Protein AF-A0A7S9H1R2-F1 (afdb_monomer_lite)

Secondary structure (DSSP, 8-state):
---HHHHHHHHHHHHHTT--SSHHHHHHHHHTT--HHHHHHHHHHHTT--HHHHHHHHHHSGGGHHHHHHHHHHHHHHHHHHHTT--

Structure (mmCIF, N/CA/C/O backbone):
data_AF-A0A7S9H1R2-F1
#
_entry.id   AF-A0A7S9H1R2-F1
#
loop_
_atom_site.group_PDB
_atom_site.id
_atom_site.type_symbol
_atom_site.label_atom_id
_atom_site.label_alt_id
_atom_site.label_comp_id
_atom_site.label_asym_id
_atom_site.label_entity_id
_atom_site.label_seq_id
_atom_site.pdbx_PDB_ins_code
_atom_site.Cartn_x
_atom_site.Cartn_y
_atom_site.Cartn_z
_atom_site.occupancy
_atom_site.B_iso_or_equiv
_atom_site.auth_seq_id
_atom_site.auth_comp_id
_atom_site.auth_asym_id
_atom_site.auth_atom_id
_atom_site.pdbx_PDB_model_num
ATOM 1 N N . MET A 1 1 ? 6.190 -17.457 1.541 1.00 72.00 1 MET A N 1
ATOM 2 C CA . MET A 1 1 ? 5.956 -16.009 1.391 1.00 72.00 1 MET A CA 1
ATOM 3 C C . MET A 1 1 ? 7.229 -15.373 0.876 1.00 72.00 1 MET A C 1
ATOM 5 O O . MET A 1 1 ? 8.285 -15.764 1.369 1.00 72.00 1 MET A O 1
ATOM 9 N N . PRO A 1 2 ? 7.145 -14.472 -0.111 1.00 88.44 2 PRO A N 1
ATOM 10 C CA . PRO A 1 2 ? 8.297 -13.704 -0.561 1.00 88.44 2 PRO A CA 1
ATOM 11 C C . PRO A 1 2 ? 8.829 -12.826 0.576 1.00 88.44 2 PRO A C 1
ATOM 13 O O . PRO A 1 2 ? 8.089 -12.363 1.444 1.00 88.44 2 PRO A O 1
ATOM 16 N N . THR A 1 3 ? 10.132 -12.599 0.572 1.00 94.31 3 THR A N 1
ATOM 17 C CA . THR A 1 3 ? 10.782 -11.621 1.433 1.00 94.31 3 THR A CA 1
ATOM 18 C C . THR A 1 3 ? 10.384 -10.205 1.020 1.00 94.31 3 THR A C 1
ATOM 20 O O . THR A 1 3 ? 10.002 -9.932 -0.118 1.00 94.31 3 THR A O 1
ATOM 23 N N . ARG A 1 4 ? 10.547 -9.254 1.941 1.00 93.12 4 ARG A N 1
ATOM 24 C CA . ARG A 1 4 ? 10.327 -7.832 1.654 1.00 93.12 4 ARG A CA 1
ATOM 25 C C . ARG A 1 4 ? 11.175 -7.327 0.482 1.00 93.12 4 ARG A C 1
ATOM 27 O O . ARG A 1 4 ? 10.659 -6.562 -0.321 1.00 93.12 4 ARG A O 1
ATOM 34 N N . SER A 1 5 ? 12.430 -7.771 0.366 1.00 94.94 5 SER A N 1
ATOM 35 C CA . SER A 1 5 ? 13.297 -7.389 -0.760 1.00 94.94 5 SER A CA 1
ATOM 36 C C . SER A 1 5 ? 12.722 -7.874 -2.089 1.00 94.94 5 SER A C 1
ATOM 38 O O . SER A 1 5 ? 12.588 -7.086 -3.017 1.00 94.94 5 SER A O 1
ATOM 40 N N . GLU A 1 6 ? 12.288 -9.136 -2.157 1.00 96.25 6 GLU A N 1
ATOM 41 C CA . GLU A 1 6 ? 11.676 -9.693 -3.371 1.00 96.25 6 GLU A CA 1
ATOM 42 C C . GLU A 1 6 ? 10.385 -8.959 -3.753 1.00 96.25 6 GLU A C 1
ATOM 44 O O . GLU A 1 6 ? 10.130 -8.727 -4.933 1.00 96.25 6 GLU A O 1
ATOM 49 N N . LEU A 1 7 ? 9.576 -8.559 -2.768 1.00 96.25 7 LEU A N 1
ATOM 50 C CA . LEU A 1 7 ? 8.375 -7.757 -3.008 1.00 96.25 7 LEU A CA 1
ATOM 51 C C . LEU A 1 7 ? 8.713 -6.374 -3.574 1.00 96.25 7 LEU A C 1
ATOM 53 O O . LEU A 1 7 ? 8.068 -5.933 -4.522 1.00 96.25 7 LEU A O 1
ATOM 57 N N . ILE A 1 8 ? 9.731 -5.706 -3.028 1.00 95.75 8 ILE A N 1
ATOM 58 C CA . ILE A 1 8 ? 10.195 -4.400 -3.514 1.00 95.75 8 ILE A CA 1
ATOM 59 C C . ILE A 1 8 ? 10.683 -4.507 -4.958 1.00 95.75 8 ILE A C 1
ATOM 61 O O . ILE A 1 8 ? 10.279 -3.703 -5.799 1.00 95.75 8 ILE A O 1
ATOM 65 N N . ASP A 1 9 ? 11.509 -5.507 -5.257 1.00 96.25 9 ASP A N 1
ATOM 66 C CA . ASP A 1 9 ? 12.075 -5.698 -6.592 1.00 96.25 9 ASP A CA 1
ATOM 67 C C . ASP A 1 9 ? 10.983 -5.987 -7.628 1.00 96.25 9 ASP A C 1
ATOM 69 O O . ASP A 1 9 ? 10.974 -5.393 -8.709 1.00 96.25 9 ASP A O 1
ATOM 73 N N . ARG A 1 10 ? 9.997 -6.822 -7.279 1.00 94.94 10 ARG A N 1
ATOM 74 C CA . ARG A 1 10 ? 8.845 -7.106 -8.148 1.00 94.94 10 ARG A CA 1
ATOM 75 C C . ARG A 1 10 ? 7.964 -5.876 -8.362 1.00 94.94 10 ARG A C 1
ATOM 77 O O . ARG A 1 10 ? 7.604 -5.586 -9.500 1.00 94.94 10 ARG A O 1
ATOM 84 N N . CYS A 1 11 ? 7.673 -5.108 -7.313 1.00 94.88 11 CYS A N 1
ATOM 85 C CA . CYS A 1 11 ? 6.913 -3.864 -7.438 1.00 94.88 11 CYS A CA 1
ATOM 86 C C . CYS A 1 11 ? 7.641 -2.830 -8.315 1.00 94.88 11 CYS A C 1
ATOM 88 O O . CYS A 1 11 ? 7.018 -2.184 -9.155 1.00 94.88 11 CYS A O 1
ATOM 90 N N . ARG A 1 12 ? 8.968 -2.698 -8.180 1.00 94.50 12 ARG A N 1
ATOM 91 C CA . ARG A 1 12 ? 9.778 -1.834 -9.057 1.00 94.50 12 ARG A CA 1
ATOM 92 C C . ARG A 1 12 ? 9.723 -2.298 -10.511 1.00 94.50 12 ARG A C 1
ATOM 94 O O . ARG A 1 12 ? 9.562 -1.467 -11.402 1.00 94.50 12 ARG A O 1
ATOM 101 N N . ALA A 1 13 ? 9.799 -3.606 -10.755 1.00 93.75 13 ALA A N 1
ATOM 102 C CA . ALA A 1 13 ? 9.665 -4.160 -12.099 1.00 93.75 13 ALA A CA 1
ATOM 103 C C . ALA A 1 13 ? 8.287 -3.857 -12.718 1.00 93.75 13 ALA A C 1
ATOM 105 O O . ALA A 1 13 ? 8.219 -3.484 -13.888 1.00 93.75 13 ALA A O 1
ATOM 106 N N . MET A 1 14 ? 7.202 -3.937 -11.937 1.00 93.62 14 MET A N 1
ATOM 107 C CA . MET A 1 14 ? 5.851 -3.572 -12.393 1.00 93.62 14 MET A CA 1
ATOM 108 C C . MET A 1 14 ? 5.745 -2.098 -12.805 1.00 93.62 14 MET A C 1
ATOM 110 O O . MET A 1 14 ? 5.122 -1.796 -13.823 1.00 93.62 14 MET A O 1
ATOM 114 N N . ILE A 1 15 ? 6.384 -1.195 -12.052 1.00 92.38 15 ILE A N 1
ATOM 115 C CA . ILE A 1 15 ? 6.437 0.239 -12.383 1.00 92.38 15 ILE A CA 1
ATOM 116 C C . ILE A 1 15 ? 7.178 0.456 -13.705 1.00 92.38 15 ILE A C 1
ATOM 118 O O . ILE A 1 15 ? 6.673 1.148 -14.585 1.00 92.38 15 ILE A O 1
ATOM 122 N N . VAL A 1 16 ? 8.355 -0.158 -13.870 1.00 90.94 16 VAL A N 1
ATOM 123 C CA . VAL A 1 16 ? 9.162 -0.035 -15.100 1.00 90.94 16 VAL A CA 1
ATOM 124 C C . VAL A 1 16 ? 8.421 -0.590 -16.319 1.00 90.94 16 VAL A C 1
ATOM 126 O O . VAL A 1 16 ? 8.529 -0.031 -17.407 1.00 90.94 16 VAL A O 1
ATOM 129 N N . ALA A 1 17 ? 7.634 -1.652 -16.140 1.00 89.50 17 ALA A N 1
ATOM 130 C CA . ALA A 1 17 ? 6.805 -2.234 -17.192 1.00 89.50 17 ALA A CA 1
ATOM 131 C C . ALA A 1 17 ? 5.580 -1.375 -17.572 1.00 89.50 17 ALA A C 1
ATOM 133 O O . ALA A 1 17 ? 4.857 -1.745 -18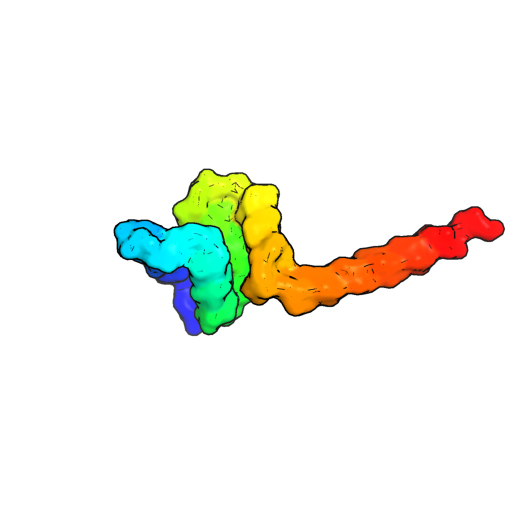.494 1.00 89.50 17 ALA A O 1
ATOM 134 N N . GLY A 1 18 ? 5.323 -0.259 -16.876 1.00 83.06 18 GLY A N 1
ATOM 135 C CA . GLY A 1 18 ? 4.166 0.609 -17.120 1.00 83.06 18 GLY A CA 1
ATOM 136 C C . GLY A 1 18 ? 2.828 0.028 -16.646 1.00 83.06 18 GLY A C 1
ATOM 137 O O . GLY A 1 18 ? 1.781 0.567 -16.989 1.00 83.06 18 GLY A O 1
ATOM 138 N N . ASN A 1 19 ? 2.858 -1.048 -15.852 1.00 68.19 19 ASN A N 1
ATOM 139 C CA . ASN A 1 19 ? 1.686 -1.834 -15.450 1.00 68.19 19 ASN A CA 1
ATOM 140 C C . ASN A 1 19 ? 1.268 -1.620 -13.984 1.00 68.19 19 ASN A C 1
ATOM 142 O O . ASN A 1 19 ? 0.567 -2.459 -13.419 1.00 68.19 19 ASN A O 1
ATOM 146 N N . GLY A 1 20 ? 1.692 -0.538 -13.329 1.00 63.62 20 GLY A N 1
ATOM 147 C CA . GLY A 1 20 ? 1.214 -0.280 -11.972 1.00 63.62 20 GLY A CA 1
ATOM 148 C C . GLY A 1 20 ? 1.487 1.120 -11.455 1.00 63.62 20 GLY A C 1
ATOM 149 O O . GLY A 1 20 ? 2.641 1.536 -11.348 1.00 63.62 20 GLY A O 1
ATOM 150 N N . ALA A 1 21 ? 0.417 1.809 -11.064 1.00 72.81 21 ALA A N 1
ATOM 151 C CA . ALA A 1 21 ? 0.461 3.037 -10.291 1.00 72.81 21 ALA A CA 1
ATOM 152 C C . ALA A 1 21 ? -0.479 2.911 -9.085 1.00 72.81 21 ALA A C 1
ATOM 154 O O . ALA A 1 21 ? -1.697 2.939 -9.209 1.00 72.81 21 ALA A O 1
ATOM 155 N N . GLY A 1 22 ? 0.105 2.825 -7.886 1.00 80.88 22 GLY A N 1
ATOM 156 C CA . GLY A 1 22 ? -0.632 2.828 -6.621 1.00 80.88 22 GLY A CA 1
ATOM 157 C C . GLY A 1 22 ? -1.479 1.572 -6.404 1.00 80.88 22 GLY A C 1
ATOM 158 O O . GLY A 1 22 ? -1.044 0.662 -5.701 1.00 80.88 22 GLY A O 1
ATOM 159 N N . ASP A 1 23 ? -2.673 1.520 -6.990 1.00 89.00 23 ASP A N 1
ATOM 160 C CA . ASP A 1 23 ? -3.679 0.495 -6.705 1.00 89.00 23 ASP A CA 1
ATOM 161 C C . ASP A 1 23 ? -3.288 -0.898 -7.207 1.00 89.00 23 ASP A C 1
ATOM 163 O O . ASP A 1 23 ? -3.492 -1.868 -6.473 1.00 89.00 23 ASP A O 1
ATOM 167 N N . GLU A 1 24 ? -2.650 -1.035 -8.376 1.00 92.19 24 GLU A N 1
ATOM 168 C CA . GLU A 1 24 ? -2.197 -2.353 -8.848 1.00 92.19 24 GLU A CA 1
ATOM 169 C C . GLU A 1 24 ? -1.099 -2.930 -7.949 1.00 92.19 24 GLU A C 1
ATOM 171 O O . GLU A 1 24 ? -1.078 -4.132 -7.681 1.00 92.19 24 GLU A O 1
ATOM 176 N N . LEU A 1 25 ? -0.211 -2.075 -7.428 1.00 94.06 25 LEU A N 1
ATOM 177 C CA . LEU A 1 25 ? 0.825 -2.490 -6.479 1.00 94.06 25 LEU A CA 1
ATOM 178 C C . LEU A 1 25 ? 0.200 -2.933 -5.153 1.00 94.06 25 LEU A C 1
ATOM 180 O O . LEU A 1 25 ? 0.620 -3.932 -4.574 1.00 94.06 25 LEU A O 1
ATOM 184 N N . ILE A 1 26 ? -0.823 -2.220 -4.677 1.00 95.31 26 ILE A N 1
ATOM 185 C CA . ILE A 1 26 ? -1.540 -2.570 -3.446 1.00 95.31 26 ILE A CA 1
ATOM 186 C C . ILE A 1 26 ? -2.285 -3.902 -3.618 1.00 95.31 26 ILE A C 1
ATOM 188 O O . ILE A 1 26 ? -2.209 -4.759 -2.733 1.00 95.31 26 ILE A O 1
ATOM 192 N N . ALA A 1 27 ? -2.964 -4.096 -4.753 1.00 94.56 27 ALA A N 1
ATOM 193 C CA . ALA A 1 27 ? -3.651 -5.340 -5.097 1.00 94.56 27 ALA A CA 1
ATOM 194 C C . ALA A 1 27 ? -2.676 -6.521 -5.163 1.00 94.56 27 ALA A C 1
ATOM 196 O O . ALA A 1 27 ? -2.930 -7.564 -4.558 1.00 94.56 27 ALA A O 1
ATOM 197 N N . TYR A 1 28 ? -1.533 -6.329 -5.824 1.00 95.12 28 TYR A N 1
ATOM 198 C CA . TYR A 1 28 ? -0.465 -7.320 -5.894 1.00 95.12 28 TYR A CA 1
ATOM 199 C C . TYR A 1 28 ? 0.059 -7.699 -4.500 1.00 95.12 28 TYR A C 1
ATOM 201 O O . TYR A 1 28 ? 0.094 -8.878 -4.155 1.00 95.12 28 TYR A O 1
ATOM 209 N N . LEU A 1 29 ? 0.397 -6.718 -3.656 1.00 95.44 29 LEU A N 1
ATOM 210 C CA . LEU A 1 29 ? 0.916 -6.981 -2.309 1.00 95.44 29 LEU A CA 1
ATOM 211 C C . LEU A 1 29 ? -0.084 -7.764 -1.454 1.00 95.44 29 LEU A C 1
ATOM 213 O O . LEU A 1 29 ? 0.303 -8.698 -0.748 1.00 95.44 29 LEU A O 1
ATOM 217 N N . ARG A 1 30 ? -1.375 -7.427 -1.547 1.00 95.25 30 ARG A N 1
ATOM 218 C CA . ARG A 1 30 ? -2.426 -8.174 -0.852 1.00 95.25 30 ARG A CA 1
ATOM 219 C C . ARG A 1 30 ? -2.564 -9.602 -1.385 1.00 95.25 30 ARG A C 1
ATOM 221 O O . ARG A 1 30 ? -2.747 -10.517 -0.586 1.00 95.25 30 ARG A O 1
ATOM 228 N N . ALA A 1 31 ? -2.459 -9.803 -2.698 1.00 95.00 31 ALA A N 1
ATOM 229 C CA . ALA A 1 31 ? -2.511 -11.129 -3.314 1.00 95.00 31 ALA A CA 1
ATOM 230 C C . ALA A 1 31 ? -1.327 -12.022 -2.897 1.00 95.00 31 ALA A C 1
ATOM 232 O O . ALA A 1 31 ? -1.513 -13.215 -2.677 1.00 95.00 31 ALA A O 1
ATOM 233 N N . GLU A 1 32 ? -0.143 -11.442 -2.681 1.00 95.25 32 GLU A N 1
ATOM 234 C CA . GLU A 1 32 ? 1.028 -12.139 -2.118 1.00 95.25 32 GLU A CA 1
ATOM 235 C C . GLU A 1 32 ? 0.908 -12.410 -0.602 1.00 95.25 32 GLU A C 1
ATOM 237 O O . GLU A 1 32 ? 1.811 -12.982 0.016 1.00 95.25 32 GLU A O 1
ATOM 242 N N . GLY A 1 33 ? -0.211 -12.009 0.012 1.00 94.12 33 GLY A N 1
ATOM 243 C CA . GLY A 1 33 ? -0.524 -12.242 1.418 1.00 94.12 33 GLY A CA 1
ATOM 244 C C . GLY A 1 33 ? 0.007 -11.178 2.378 1.00 94.12 33 GLY A C 1
ATOM 245 O O . GLY A 1 33 ? -0.065 -11.388 3.588 1.00 94.12 33 GLY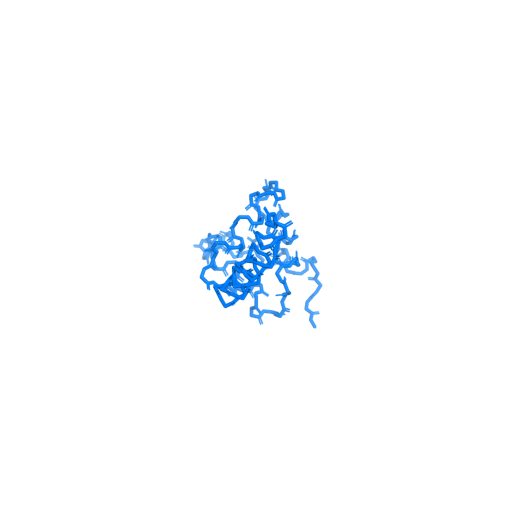 A O 1
ATOM 246 N N . CYS A 1 34 ? 0.520 -10.045 1.885 1.00 94.50 34 CYS A N 1
ATOM 247 C CA . CYS A 1 34 ? 1.003 -8.976 2.759 1.00 94.50 34 CYS A CA 1
ATOM 248 C C . 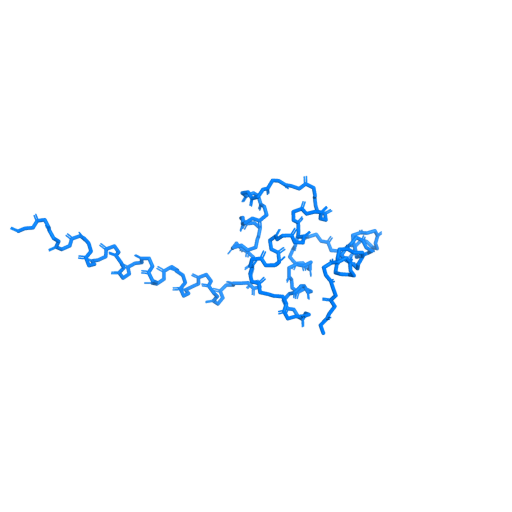CYS A 1 34 ? -0.151 -8.385 3.566 1.00 94.50 34 CYS A C 1
ATOM 250 O O . CYS A 1 34 ? -1.195 -8.010 3.021 1.00 94.50 34 CYS A O 1
ATOM 252 N N . HIS A 1 35 ? 0.058 -8.201 4.866 1.00 92.50 35 HIS A N 1
ATOM 253 C CA . HIS A 1 35 ? -0.906 -7.470 5.678 1.00 92.50 35 HIS A CA 1
ATOM 254 C C . HIS A 1 35 ? -0.785 -5.947 5.473 1.00 92.50 35 HIS A C 1
ATOM 256 O O . HIS A 1 35 ? 0.193 -5.437 4.919 1.00 92.50 35 HIS A O 1
ATOM 262 N N . LYS A 1 36 ? -1.781 -5.180 5.942 1.00 92.12 36 LYS A N 1
ATOM 263 C CA . LYS A 1 36 ? -1.913 -3.726 5.690 1.00 92.12 36 LYS A CA 1
ATOM 264 C C . LYS A 1 36 ? -0.633 -2.945 6.021 1.00 92.12 36 LYS A C 1
ATOM 266 O O . LYS A 1 36 ? -0.182 -2.127 5.229 1.00 92.12 36 LYS A O 1
ATOM 271 N N . ILE A 1 37 ? -0.013 -3.238 7.167 1.00 94.25 37 ILE A N 1
ATOM 272 C CA . ILE A 1 37 ? 1.228 -2.577 7.615 1.00 94.25 37 ILE A CA 1
ATOM 273 C C . ILE A 1 37 ? 2.434 -2.933 6.729 1.00 94.25 37 ILE A C 1
ATOM 275 O O . ILE A 1 37 ? 3.220 -2.050 6.393 1.00 94.25 37 ILE A O 1
ATOM 279 N N . GLU A 1 38 ? 2.575 -4.194 6.313 1.00 95.00 38 GLU A N 1
ATOM 280 C CA . GLU A 1 38 ? 3.638 -4.621 5.392 1.00 95.00 38 GLU A CA 1
ATOM 281 C C . GLU A 1 38 ? 3.477 -3.960 4.027 1.00 95.00 38 GLU A C 1
ATOM 283 O O . GLU A 1 38 ? 4.451 -3.460 3.469 1.00 95.00 38 GLU A O 1
ATOM 288 N N . SER A 1 39 ? 2.237 -3.871 3.538 1.00 95.75 39 SER A N 1
ATOM 289 C CA . SER A 1 39 ? 1.923 -3.184 2.284 1.00 95.75 39 SER A CA 1
ATOM 290 C C . SER A 1 39 ? 2.362 -1.716 2.334 1.00 95.75 39 SER A C 1
ATOM 292 O O . SER A 1 39 ? 3.016 -1.232 1.414 1.00 95.75 39 SER A O 1
ATOM 294 N N . ILE A 1 40 ? 2.088 -1.019 3.446 1.00 96.12 40 ILE A N 1
ATOM 295 C CA . ILE A 1 40 ? 2.546 0.362 3.677 1.00 96.12 40 ILE A CA 1
ATOM 296 C C . ILE A 1 40 ? 4.078 0.442 3.657 1.00 96.12 40 ILE A C 1
ATOM 298 O O . ILE A 1 40 ? 4.635 1.343 3.030 1.00 96.12 40 ILE A O 1
ATOM 302 N N . ALA A 1 41 ? 4.764 -0.482 4.335 1.00 96.38 41 ALA A N 1
ATOM 303 C CA . ALA A 1 41 ? 6.222 -0.486 4.411 1.00 96.38 41 ALA A CA 1
ATOM 304 C C . ALA A 1 41 ? 6.873 -0.682 3.033 1.00 96.38 41 ALA A C 1
ATOM 306 O O . ALA A 1 41 ? 7.793 0.060 2.693 1.00 96.38 41 ALA A O 1
ATOM 307 N N . VAL A 1 42 ? 6.368 -1.624 2.229 1.00 96.38 42 VAL A N 1
ATOM 308 C CA . VAL A 1 42 ? 6.867 -1.874 0.868 1.00 96.38 42 VAL A CA 1
ATOM 309 C C . VAL A 1 42 ? 6.606 -0.672 -0.043 1.00 96.38 42 VAL A C 1
ATOM 311 O O . VAL A 1 42 ? 7.521 -0.204 -0.716 1.00 96.38 42 VAL A O 1
ATOM 314 N N . LEU A 1 43 ? 5.393 -0.112 -0.035 1.00 95.44 43 LEU A N 1
ATOM 315 C CA . LEU A 1 43 ? 5.040 1.019 -0.905 1.00 95.44 43 LEU A CA 1
ATOM 316 C C . LEU A 1 43 ? 5.824 2.285 -0.579 1.00 95.44 43 LEU A C 1
ATOM 318 O O . LEU A 1 43 ? 6.184 3.030 -1.487 1.00 95.44 43 LEU A O 1
ATOM 322 N N . ARG A 1 44 ? 6.129 2.514 0.701 1.00 96.06 44 ARG A N 1
ATOM 323 C CA . ARG A 1 44 ? 6.980 3.626 1.128 1.00 96.06 44 ARG A CA 1
ATOM 324 C C . ARG A 1 44 ? 8.346 3.575 0.438 1.00 96.06 44 ARG A C 1
ATOM 326 O O . ARG A 1 44 ? 8.839 4.603 -0.013 1.00 96.06 44 ARG A O 1
ATOM 333 N N . GLU A 1 45 ? 8.936 2.387 0.352 1.00 95.44 45 GLU A N 1
ATOM 334 C CA . GLU A 1 45 ? 10.250 2.181 -0.258 1.00 95.44 45 GLU A CA 1
ATOM 335 C C . GLU A 1 45 ? 10.199 2.171 -1.790 1.00 95.44 45 GLU A C 1
ATOM 337 O O . GLU A 1 45 ? 11.081 2.723 -2.446 1.00 95.44 45 GLU A O 1
ATOM 342 N N . VAL A 1 46 ? 9.158 1.573 -2.369 1.00 94.75 46 VAL A N 1
ATOM 343 C CA . VAL A 1 46 ? 8.984 1.480 -3.824 1.00 94.75 46 VAL A CA 1
ATOM 344 C C . VAL A 1 46 ? 8.663 2.843 -4.441 1.00 94.75 46 VAL A C 1
ATOM 346 O O . VAL A 1 46 ? 9.253 3.204 -5.455 1.00 94.75 46 VAL A O 1
ATOM 349 N N . LEU A 1 47 ? 7.745 3.601 -3.835 1.00 92.81 47 LEU A N 1
ATOM 350 C CA . LEU A 1 47 ? 7.273 4.891 -4.353 1.00 92.81 47 LEU A CA 1
ATOM 351 C C . LEU A 1 47 ? 8.071 6.083 -3.807 1.00 92.81 47 LEU A C 1
ATOM 353 O O . LEU A 1 47 ? 7.810 7.219 -4.192 1.00 92.81 47 LEU A O 1
ATOM 357 N N . ASN A 1 48 ? 9.023 5.834 -2.903 1.00 93.56 48 ASN A N 1
ATOM 358 C CA . ASN A 1 48 ? 9.809 6.860 -2.220 1.00 93.56 48 ASN A CA 1
ATOM 359 C C . ASN A 1 48 ? 8.939 7.963 -1.581 1.00 93.56 48 ASN A C 1
ATOM 361 O O . ASN A 1 48 ? 9.221 9.158 -1.686 1.00 93.56 48 ASN A O 1
ATOM 365 N N . VAL A 1 49 ? 7.853 7.558 -0.924 1.00 94.75 49 VAL A N 1
ATOM 366 C CA . VAL A 1 49 ? 6.935 8.474 -0.236 1.00 94.75 49 VAL A CA 1
ATOM 367 C C . VAL A 1 49 ? 7.138 8.424 1.276 1.00 94.75 49 VAL A C 1
ATOM 369 O O . VAL A 1 49 ? 7.770 7.521 1.821 1.00 94.75 49 VAL A O 1
ATOM 372 N N . ASN A 1 50 ? 6.605 9.407 1.997 1.00 96.69 50 ASN A N 1
ATOM 373 C CA . ASN A 1 50 ? 6.617 9.362 3.458 1.00 96.69 50 ASN A CA 1
ATOM 374 C C . ASN A 1 50 ? 5.580 8.353 4.000 1.00 96.69 50 ASN A C 1
ATOM 376 O O . ASN A 1 50 ? 4.695 7.883 3.285 1.00 96.69 50 ASN A O 1
ATOM 380 N N . LEU A 1 51 ? 5.677 8.029 5.294 1.00 96.12 51 LEU A N 1
ATOM 381 C CA . LEU A 1 51 ? 4.775 7.075 5.950 1.00 96.12 51 LEU A CA 1
ATOM 382 C C . LEU A 1 51 ? 3.296 7.492 5.871 1.00 96.12 51 LEU A C 1
ATOM 384 O O . LEU A 1 51 ? 2.432 6.638 5.686 1.00 96.12 51 LEU A O 1
ATOM 388 N N . GLY A 1 52 ? 3.000 8.786 6.020 1.00 95.56 52 GLY A N 1
ATOM 389 C CA . GLY A 1 52 ? 1.630 9.296 5.970 1.00 95.56 52 GLY A CA 1
ATOM 390 C C . GLY A 1 52 ? 1.000 9.117 4.591 1.00 95.56 52 GLY A C 1
ATOM 391 O O . GLY A 1 52 ? -0.144 8.682 4.494 1.00 95.56 52 GLY A O 1
ATOM 392 N N . GLU A 1 53 ? 1.768 9.381 3.538 1.00 94.12 53 GLU A N 1
ATOM 393 C CA . GLU A 1 53 ? 1.359 9.176 2.149 1.00 94.12 53 GLU A CA 1
ATOM 394 C C . GLU A 1 53 ? 1.128 7.690 1.851 1.00 94.12 53 GLU A C 1
ATOM 396 O O . GLU A 1 53 ? 0.053 7.316 1.394 1.00 94.12 53 GLU A O 1
ATOM 401 N N . ALA A 1 54 ? 2.074 6.818 2.219 1.00 95.19 54 ALA A N 1
ATOM 402 C CA . ALA A 1 54 ? 1.921 5.372 2.048 1.00 95.19 54 ALA A CA 1
ATOM 403 C C . ALA A 1 54 ? 0.694 4.827 2.802 1.00 95.19 54 ALA A C 1
ATOM 405 O O . ALA A 1 54 ? -0.063 4.015 2.268 1.00 95.19 54 ALA A O 1
ATOM 406 N N . LYS A 1 55 ? 0.456 5.306 4.033 1.00 94.50 55 LYS A N 1
ATOM 407 C CA . LYS A 1 55 ? -0.737 4.953 4.811 1.00 94.50 55 LYS A CA 1
ATOM 408 C C . LYS A 1 55 ? -2.013 5.397 4.101 1.00 94.50 55 LYS A C 1
ATOM 410 O O . LYS A 1 55 ? -2.949 4.605 4.043 1.00 94.50 55 LYS A O 1
ATOM 415 N N . ARG A 1 56 ? -2.062 6.630 3.580 1.00 93.25 56 ARG A N 1
ATOM 416 C CA . ARG A 1 56 ? -3.222 7.143 2.834 1.00 93.25 56 ARG A CA 1
ATOM 417 C C . ARG A 1 56 ? -3.504 6.301 1.597 1.00 93.25 56 ARG A C 1
ATOM 419 O O . ARG A 1 56 ? -4.641 5.879 1.433 1.00 93.25 56 ARG A O 1
ATOM 426 N N . LEU A 1 57 ? -2.483 5.995 0.796 1.00 93.62 57 LEU A N 1
ATOM 427 C CA . LEU A 1 57 ? -2.620 5.156 -0.398 1.00 93.62 57 LEU A CA 1
ATOM 428 C C . LEU A 1 57 ? -3.246 3.798 -0.056 1.00 93.62 57 LEU A C 1
ATOM 430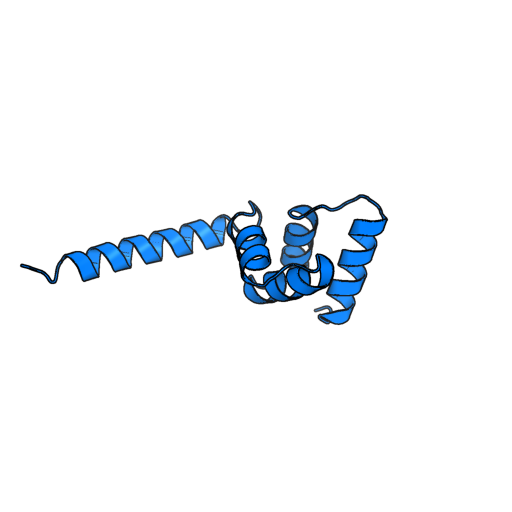 O O . LEU A 1 57 ? -4.275 3.431 -0.612 1.00 93.62 57 LEU A O 1
ATOM 434 N N . VAL A 1 58 ? -2.687 3.087 0.928 1.00 94.06 58 VAL A N 1
ATOM 435 C CA . VAL A 1 58 ? -3.197 1.766 1.330 1.00 94.06 58 VAL A CA 1
ATOM 436 C C . VAL A 1 58 ? -4.588 1.849 1.954 1.00 94.06 58 VAL A C 1
ATOM 438 O O . VAL A 1 58 ? -5.442 1.026 1.648 1.00 94.06 58 VAL A O 1
ATOM 441 N N . HIS A 1 59 ? -4.829 2.814 2.843 1.00 91.44 59 HIS A N 1
ATOM 442 C CA . HIS A 1 59 ? -6.107 2.945 3.545 1.00 91.44 59 HIS A CA 1
ATOM 443 C 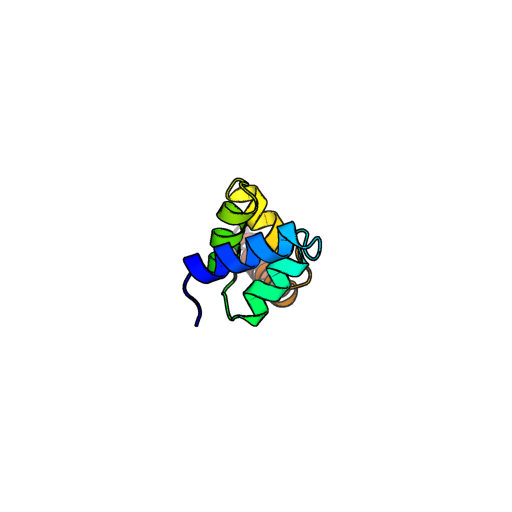C . HIS A 1 59 ? -7.249 3.363 2.607 1.00 91.44 59 HIS A C 1
ATOM 445 O O . HIS A 1 59 ? -8.376 2.904 2.779 1.00 91.44 59 HIS A O 1
ATOM 451 N N . CYS A 1 60 ? -6.971 4.212 1.617 1.00 90.69 60 CYS A N 1
ATOM 452 C CA . CYS A 1 60 ? -7.974 4.680 0.664 1.00 90.69 60 CYS A CA 1
ATOM 453 C C . CYS A 1 60 ? -8.183 3.728 -0.522 1.00 90.69 60 CYS A C 1
ATOM 455 O O . CYS A 1 60 ? -9.208 3.852 -1.193 1.00 90.69 60 CYS A O 1
ATOM 457 N N . SER A 1 61 ? -7.269 2.780 -0.752 1.00 92.81 61 SER A N 1
ATOM 458 C CA . SER A 1 61 ? -7.353 1.832 -1.864 1.00 92.81 61 SER A CA 1
ATOM 459 C C . SER A 1 61 ? -8.584 0.921 -1.768 1.00 92.81 61 SER A C 1
ATOM 461 O O . SER A 1 61 ? -8.867 0.382 -0.689 1.00 92.81 61 SER A O 1
ATOM 463 N N . PRO A 1 62 ? -9.274 0.652 -2.895 1.00 91.44 62 PRO A N 1
ATOM 464 C CA . PRO A 1 62 ? -10.349 -0.340 -2.958 1.00 91.44 62 PRO A CA 1
ATOM 465 C C . PRO A 1 62 ? -9.927 -1.718 -2.430 1.00 91.44 62 PRO A C 1
ATOM 467 O O . PRO A 1 62 ? -10.727 -2.416 -1.810 1.00 91.44 62 PRO A O 1
ATOM 470 N N . THR A 1 63 ? -8.651 -2.078 -2.597 1.00 92.12 63 THR A N 1
ATOM 471 C CA . THR A 1 63 ? -8.062 -3.347 -2.142 1.00 92.12 63 THR A CA 1
ATOM 472 C C . THR A 1 63 ? -8.208 -3.580 -0.636 1.00 92.12 63 THR A C 1
ATOM 474 O O . THR A 1 63 ? -8.239 -4.726 -0.191 1.00 92.12 63 THR A O 1
ATOM 477 N N . TRP A 1 64 ? -8.280 -2.514 0.164 1.00 91.75 64 TRP A N 1
ATOM 478 C CA . TRP A 1 64 ? -8.410 -2.582 1.624 1.00 91.75 64 TRP A CA 1
ATOM 479 C C . TRP A 1 64 ? -9.746 -2.026 2.128 1.00 91.75 64 TRP A C 1
ATOM 481 O O . TRP A 1 64 ? -9.868 -1.716 3.315 1.00 91.75 64 TRP A O 1
ATOM 491 N N . ALA A 1 65 ? -10.753 -1.909 1.253 1.00 89.94 65 ALA A N 1
ATOM 492 C CA . ALA A 1 65 ? -12.069 -1.377 1.608 1.00 89.94 65 ALA A CA 1
ATOM 493 C C . ALA A 1 65 ? -12.776 -2.205 2.695 1.00 89.94 65 ALA A C 1
ATOM 495 O O . ALA A 1 65 ? -13.434 -1.635 3.562 1.00 89.94 65 ALA A O 1
ATOM 496 N N . ASP A 1 66 ? -12.584 -3.526 2.692 1.00 87.19 66 ASP A N 1
ATOM 497 C CA . ASP A 1 66 ? -13.093 -4.452 3.711 1.00 87.19 66 ASP A CA 1
ATOM 498 C C . ASP A 1 66 ? -12.550 -4.119 5.109 1.00 87.19 66 ASP A C 1
ATOM 500 O O . ASP A 1 66 ? -13.291 -4.024 6.089 1.00 87.19 66 ASP A O 1
ATOM 504 N N . VAL A 1 67 ? -11.241 -3.881 5.193 1.00 84.88 67 VAL A N 1
ATOM 505 C CA . VAL A 1 67 ? -10.579 -3.513 6.441 1.00 84.88 67 VAL A CA 1
ATOM 506 C C . VAL A 1 67 ? -10.933 -2.085 6.833 1.00 84.88 67 VAL A C 1
ATOM 508 O O . VAL A 1 67 ? -11.153 -1.840 8.012 1.00 84.88 67 VAL A O 1
ATOM 511 N N . ARG A 1 68 ? -11.032 -1.153 5.876 1.00 83.38 68 ARG A N 1
ATOM 512 C CA . ARG A 1 68 ? -11.464 0.225 6.147 1.00 83.38 68 ARG A CA 1
ATOM 513 C C . ARG A 1 68 ? -12.855 0.254 6.774 1.00 83.38 68 ARG A C 1
ATOM 515 O O . ARG A 1 68 ? -13.005 0.840 7.830 1.00 83.38 68 ARG A O 1
ATOM 522 N N . GLN A 1 69 ? -13.827 -0.453 6.201 1.00 83.31 69 GLN A N 1
ATOM 523 C CA . GLN A 1 69 ? -15.186 -0.502 6.747 1.00 83.31 69 GLN A CA 1
ATOM 524 C C . GLN A 1 69 ? -15.218 -1.032 8.189 1.00 83.31 69 GLN A C 1
ATOM 526 O O . GLN A 1 69 ? -15.980 -0.546 9.024 1.00 83.31 69 GLN A O 1
ATOM 531 N N . ARG A 1 70 ? -14.390 -2.036 8.493 1.00 82.75 70 ARG A N 1
ATOM 532 C CA . ARG A 1 70 ? -14.249 -2.560 9.854 1.00 82.75 70 ARG A CA 1
ATOM 533 C C . ARG A 1 70 ? -13.596 -1.541 10.793 1.00 82.75 70 ARG A C 1
ATOM 535 O O . ARG A 1 70 ? -14.062 -1.395 11.919 1.00 82.75 70 ARG A O 1
ATOM 542 N N . ASP A 1 71 ? -12.525 -0.884 10.347 1.00 80.25 71 ASP A N 1
ATOM 543 C CA . ASP A 1 71 ? -11.813 0.136 11.122 1.00 80.25 71 ASP A CA 1
ATOM 544 C C . ASP A 1 71 ? -12.758 1.328 11.420 1.00 80.25 71 ASP A C 1
ATOM 546 O O . ASP A 1 71 ? -12.854 1.751 12.568 1.00 80.25 71 ASP A O 1
ATOM 550 N N . ASP A 1 72 ? -13.532 1.791 10.432 1.00 80.94 72 ASP A N 1
ATOM 551 C CA . ASP A 1 72 ? -14.511 2.882 10.569 1.00 80.94 72 ASP A CA 1
ATOM 552 C C . ASP A 1 72 ? -15.621 2.519 11.566 1.00 80.94 72 ASP A C 1
ATOM 554 O O . ASP A 1 72 ? -15.885 3.263 12.506 1.00 80.94 72 ASP A O 1
ATOM 558 N N . LYS A 1 73 ? -16.204 1.318 11.448 1.00 81.25 73 LYS A N 1
ATOM 559 C CA . LYS A 1 73 ? -17.225 0.839 12.393 1.00 81.25 73 LYS A CA 1
ATOM 560 C C . LYS A 1 73 ? -16.698 0.761 13.828 1.00 81.25 73 LYS A C 1
ATOM 562 O O . LYS A 1 73 ? -17.435 1.042 14.770 1.00 81.25 73 LYS A O 1
ATOM 567 N N . PHE A 1 74 ? -15.445 0.345 14.005 1.00 79.00 74 PHE A N 1
ATOM 568 C CA . PHE A 1 74 ? -14.807 0.317 15.319 1.00 79.00 74 PHE A CA 1
ATOM 569 C C . PHE A 1 74 ? -14.638 1.734 15.880 1.00 79.00 74 PHE A C 1
ATOM 571 O O . PHE A 1 74 ? -14.921 1.957 17.055 1.00 79.00 74 PHE A O 1
ATOM 578 N N . HIS A 1 75 ? -14.227 2.693 15.047 1.00 72.81 75 HIS A N 1
ATOM 579 C CA . HIS A 1 75 ? -14.135 4.097 15.442 1.00 72.81 75 HIS A CA 1
ATOM 580 C C . HIS A 1 75 ? -15.495 4.671 15.853 1.00 72.81 75 HIS A C 1
ATOM 582 O O . HIS A 1 75 ? -15.580 5.258 16.929 1.00 72.81 75 HIS A O 1
ATOM 588 N N . ASP A 1 76 ? -16.552 4.417 15.079 1.00 75.56 76 ASP A N 1
ATOM 589 C CA . ASP A 1 76 ? -17.912 4.854 15.411 1.00 75.56 76 ASP A CA 1
ATOM 590 C C . ASP A 1 76 ? -18.373 4.287 16.762 1.00 75.56 76 ASP A C 1
ATOM 592 O O . ASP A 1 76 ? -18.854 5.024 17.621 1.00 75.56 76 ASP A O 1
ATOM 596 N N . GLN A 1 77 ? -18.156 2.987 16.997 1.00 74.50 77 GLN A N 1
ATOM 597 C CA . GLN A 1 77 ? -18.499 2.336 18.268 1.00 74.50 77 GLN A CA 1
ATOM 598 C C . GLN A 1 77 ? -17.756 2.951 19.462 1.00 74.50 77 GLN A C 1
ATOM 600 O O . GLN A 1 77 ? -18.346 3.138 20.526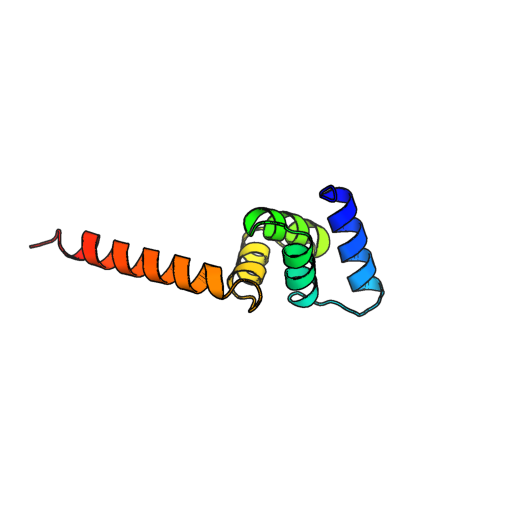 1.00 74.50 77 GLN A O 1
ATOM 605 N N . PHE A 1 78 ? -16.474 3.284 19.295 1.00 69.56 78 PHE A N 1
ATOM 606 C CA . PHE A 1 78 ? -15.692 3.950 20.337 1.00 69.56 78 PHE A CA 1
ATOM 607 C C . PHE A 1 78 ? -16.167 5.380 20.599 1.00 69.56 78 PHE A C 1
ATOM 609 O O . PHE A 1 78 ? -16.251 5.786 21.757 1.00 69.56 78 PHE A O 1
ATOM 616 N N . SER A 1 79 ? -16.501 6.130 19.549 1.00 67.19 79 SER A N 1
ATOM 617 C CA . SER A 1 79 ? -17.034 7.486 19.678 1.00 67.19 79 SER A CA 1
ATOM 618 C C . SER A 1 79 ? -18.380 7.514 20.403 1.00 67.19 79 SER A C 1
ATOM 620 O O . SER A 1 79 ? -18.597 8.411 21.210 1.00 67.19 79 SER A O 1
ATOM 622 N N . THR A 1 80 ? -19.252 6.524 20.190 1.00 70.56 80 THR A N 1
ATOM 623 C CA . THR A 1 80 ? -20.524 6.417 20.924 1.00 70.56 80 THR A CA 1
ATOM 624 C C . THR A 1 80 ? -20.307 6.133 22.411 1.00 70.56 80 THR A C 1
ATOM 626 O O . THR A 1 80 ? -20.846 6.845 23.247 1.00 70.56 80 THR A O 1
ATOM 629 N N . ILE A 1 81 ? -19.463 5.156 22.760 1.00 73.00 81 ILE A N 1
ATOM 630 C CA . ILE A 1 81 ? -19.238 4.763 24.165 1.00 73.00 81 ILE A CA 1
ATOM 631 C C . ILE A 1 81 ? -18.551 5.877 24.972 1.00 73.00 81 ILE A C 1
ATOM 633 O O . ILE A 1 81 ? -18.835 6.053 26.154 1.00 73.00 81 ILE A O 1
ATOM 637 N N . LEU A 1 82 ? -17.633 6.624 24.352 1.00 66.75 82 LEU A N 1
ATOM 638 C CA . LEU A 1 82 ? -16.934 7.729 25.015 1.00 66.75 82 LEU A CA 1
ATOM 639 C C . LEU A 1 82 ? -17.750 9.029 25.040 1.00 66.75 82 LEU A C 1
ATOM 641 O O . LEU A 1 82 ? -17.518 9.854 25.916 1.00 66.75 82 LEU A O 1
ATOM 645 N N . GLY A 1 83 ? -18.699 9.210 24.116 1.00 58.25 83 GLY A N 1
ATOM 646 C CA . GLY A 1 83 ? -19.618 10.354 24.110 1.00 58.25 83 GLY A CA 1
ATOM 647 C C . GLY A 1 83 ? -20.736 10.267 25.156 1.00 58.25 83 GLY A C 1
ATOM 648 O O . GLY A 1 83 ? -21.344 11.281 25.472 1.00 58.25 83 GLY A O 1
ATOM 649 N N . GLU A 1 84 ? -20.987 9.083 25.721 1.00 54.16 84 GLU A N 1
ATOM 650 C CA . GLU A 1 84 ? -22.007 8.838 26.757 1.00 54.16 84 GLU A CA 1
ATOM 651 C C . GLU A 1 84 ? -21.470 8.980 28.201 1.00 54.16 84 GLU A C 1
ATOM 653 O O . GLU A 1 84 ? -22.189 8.690 29.152 1.00 54.16 84 GLU A O 1
ATOM 658 N N . GLN A 1 85 ? -20.219 9.424 28.399 1.00 49.50 85 GLN A N 1
ATOM 659 C CA . GLN A 1 85 ? -19.633 9.654 29.736 1.00 49.50 85 GLN A CA 1
ATOM 660 C C . GLN A 1 85 ? -19.677 11.121 30.215 1.00 49.50 85 GLN A C 1
ATOM 662 O O . GLN A 1 85 ? -19.010 11.452 31.194 1.00 49.50 85 GLN A O 1
ATOM 667 N N . GLU A 1 86 ? -20.449 11.996 29.560 1.00 49.19 86 GLU A N 1
ATOM 668 C CA . GLU A 1 86 ? -20.573 13.426 29.916 1.00 49.19 86 GLU A CA 1
ATOM 669 C C . GLU A 1 86 ? -21.985 13.878 30.374 1.00 49.19 86 GLU A C 1
ATOM 671 O O . GLU A 1 86 ? -22.283 15.070 30.326 1.00 49.19 86 GLU A O 1
ATOM 676 N N . GLU A 1 87 ? -22.833 12.984 30.899 1.00 41.88 87 GLU A N 1
ATOM 677 C CA . GLU A 1 87 ? -24.041 13.360 31.681 1.00 41.88 87 GLU A CA 1
ATOM 678 C C . GLU A 1 87 ? -24.014 12.780 33.102 1.00 41.88 87 GLU A C 1
ATOM 680 O O . GLU A 1 87 ? -24.449 13.502 34.032 1.00 41.88 87 GLU A O 1
#

Radius of gyration: 16.1 Å; chains: 1; bounding box: 37×29×49 Å

Sequence (87 aa):
MPTRSELIDRCRAMIVAGNGAGDELIAYLRAEGCHKIESIAVLREVLNVNLGEAKRLVHCSPTWADVRQRDDKFHDQFSTILGEQEE

Organism: NCBI:txid83627

pLDDT: mean 86.79, std 12.47, range [41.88, 96.69]

Foldseek 3Di:
DDDLVVLLVVLLVCVVVVNDDLQVSLLVCVVVVHDLVSQLVSCCVNVVHDSVVSNCSSLVHPSCVVVNVVVVVVVVVVCVVVVVPPD